Protein AF-A0A224A6B2-F1 (afdb_monomer_lite)

Secondary structure (DSSP, 8-state):
-HHHHHTTT--GGG--EEEE-HHHHHHHHTT-TTHHHHSTT-S-HHHHHHHHHHHHHHHHHHHHHHHHHTT--EEEE-S-S-HHHHHHHHHHHTT---S-----

Sequence (104 aa):
MPHLVKELECQASSYLCLTPTADFQKKHYRQREWVPYVLEGTTNPEQAFENWMQRDILFAQMVRKEAMKLGYPSLVTDGSQPENQTAEEVARLLKLSNKNRINI

pLDDT: mean 92.31, std 10.98, range [48.47, 98.31]

Foldseek 3Di:
DVVVVVVVVDDLLQDEQEEEDLVQVLVVLVPDPCLCVVQPPPPDSVVVSVVVSVVVNVVSVVVQVVSVVVVHHYDYDHPPDDPVVVVVVNCVSSVPDPPDDPPD

Organism: NCBI:txid1077464

Radius of gyration: 16.65 Å; chains: 1; bounding box: 37×22×49 Å

Structure (mmCIF, N/CA/C/O backbone):
data_AF-A0A224A6B2-F1
#
_entry.id   AF-A0A224A6B2-F1
#
loop_
_atom_site.group_PDB
_atom_site.id
_atom_site.type_symbol
_atom_site.label_atom_id
_atom_site.label_alt_id
_atom_site.label_comp_id
_atom_site.label_asym_id
_atom_site.label_entity_id
_atom_site.label_seq_id
_atom_site.pdbx_PDB_ins_code
_atom_site.Cartn_x
_atom_site.Cartn_y
_atom_site.Cartn_z
_atom_site.occupancy
_atom_site.B_iso_or_equiv
_atom_site.auth_seq_id
_atom_site.auth_comp_id
_atom_site.auth_asym_id
_atom_site.auth_atom_id
_atom_site.pdbx_PDB_model_num
ATOM 1 N N . MET A 1 1 ? -11.899 -2.039 -2.320 1.00 85.62 1 MET A N 1
ATOM 2 C CA . MET A 1 1 ? -12.464 -0.700 -2.059 1.00 85.62 1 MET A CA 1
ATOM 3 C C . MET A 1 1 ? -13.238 -0.740 -0.744 1.00 85.62 1 MET A C 1
ATOM 5 O O . MET A 1 1 ? -14.005 -1.683 -0.583 1.00 85.62 1 MET A O 1
ATOM 9 N N . PRO A 1 2 ? -13.026 0.202 0.191 1.00 94.69 2 PRO A N 1
ATOM 10 C CA . PRO A 1 2 ? -13.721 0.257 1.481 1.00 94.69 2 PRO A CA 1
ATOM 11 C C . PRO A 1 2 ? -15.255 0.198 1.413 1.00 94.69 2 PRO A C 1
ATOM 13 O O . PRO A 1 2 ? -15.866 -0.401 2.293 1.00 94.69 2 PRO A O 1
ATOM 16 N N . HIS A 1 3 ? -15.898 0.756 0.380 1.00 94.25 3 HIS A N 1
ATOM 17 C CA . HIS A 1 3 ? -17.360 0.652 0.241 1.00 94.25 3 HIS A CA 1
ATOM 18 C C . HIS A 1 3 ? -17.857 -0.795 0.104 1.00 94.25 3 HIS A C 1
ATOM 20 O O . HIS A 1 3 ? -18.895 -1.123 0.665 1.00 94.25 3 HIS A O 1
ATOM 26 N N . LEU A 1 4 ? -17.086 -1.679 -0.537 1.00 94.69 4 LEU A N 1
ATOM 27 C CA . LEU A 1 4 ? -17.437 -3.100 -0.654 1.00 94.69 4 LEU A CA 1
ATOM 28 C C . LEU A 1 4 ? -17.403 -3.802 0.706 1.00 94.69 4 LEU A C 1
ATOM 30 O O . LEU A 1 4 ? -18.163 -4.726 0.953 1.00 94.69 4 LEU A O 1
ATOM 34 N N . VAL A 1 5 ? -16.530 -3.356 1.613 1.00 93.69 5 VAL A N 1
ATOM 35 C CA . VAL A 1 5 ? -16.476 -3.883 2.985 1.00 93.69 5 VAL A CA 1
ATOM 36 C C . VAL A 1 5 ? -17.700 -3.431 3.780 1.00 93.69 5 VAL A C 1
ATOM 38 O O . VAL A 1 5 ? -18.237 -4.194 4.577 1.00 93.69 5 VAL A O 1
ATOM 41 N N . LYS A 1 6 ? -18.189 -2.212 3.528 1.00 91.62 6 LYS A N 1
ATOM 42 C CA . LYS A 1 6 ? -19.410 -1.695 4.156 1.00 91.62 6 LYS A CA 1
ATOM 43 C C . LYS A 1 6 ? -20.651 -2.505 3.786 1.00 91.62 6 LYS A C 1
ATOM 45 O O . LYS A 1 6 ? -21.526 -2.666 4.630 1.00 91.62 6 LYS A O 1
ATOM 50 N N . GLU A 1 7 ? -20.709 -3.034 2.568 1.00 93.81 7 GLU A N 1
ATOM 51 C CA . GLU A 1 7 ? -21.798 -3.910 2.110 1.00 93.81 7 GLU A CA 1
ATOM 52 C C . GLU A 1 7 ? -21.858 -5.244 2.874 1.00 93.81 7 GLU A C 1
ATOM 54 O O . GLU A 1 7 ? -22.898 -5.892 2.881 1.00 93.81 7 GLU A O 1
ATOM 59 N N . LEU A 1 8 ? -20.781 -5.632 3.568 1.00 92.06 8 LEU A N 1
ATOM 60 C CA . LEU A 1 8 ? -20.727 -6.845 4.392 1.00 92.06 8 LEU A CA 1
ATOM 61 C C . LEU A 1 8 ? -21.275 -6.646 5.817 1.00 92.06 8 LEU A C 1
ATOM 63 O O . LEU A 1 8 ? -21.190 -7.567 6.625 1.00 92.06 8 LEU A O 1
ATOM 67 N N . GLU A 1 9 ? -21.764 -5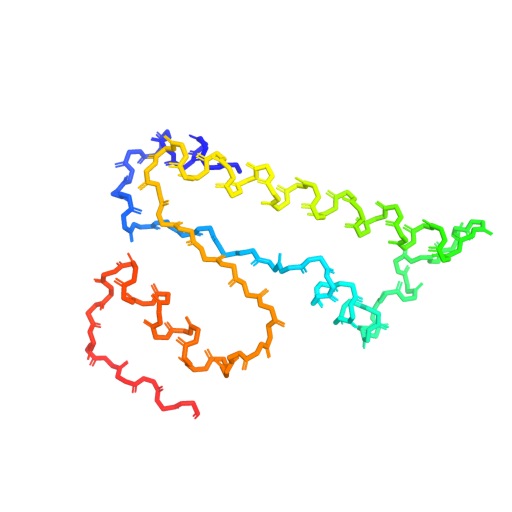.445 6.154 1.00 83.88 9 GLU A N 1
ATOM 68 C CA . GLU A 1 9 ? -22.302 -5.080 7.479 1.00 83.88 9 GLU A CA 1
ATOM 69 C C . GLU A 1 9 ? -21.358 -5.391 8.661 1.00 83.88 9 GLU A C 1
ATOM 71 O O . GLU A 1 9 ? -21.778 -5.571 9.806 1.00 83.88 9 GLU A O 1
ATOM 76 N N . CYS A 1 10 ? -20.047 -5.434 8.409 1.00 82.75 10 CYS A N 1
ATOM 77 C CA . CYS A 1 10 ? -19.066 -5.701 9.449 1.00 82.75 10 CYS A CA 1
ATOM 78 C C . CYS A 1 10 ? -18.879 -4.487 10.373 1.00 82.75 10 CYS A C 1
ATOM 80 O O . CYS A 1 10 ? -19.031 -3.328 9.974 1.00 82.75 10 CYS A O 1
ATOM 82 N N . GLN A 1 11 ? -18.457 -4.737 11.614 1.00 86.44 11 GLN A N 1
ATOM 83 C CA . GLN A 1 11 ? -18.064 -3.657 12.518 1.00 86.44 11 GLN A CA 1
ATOM 84 C C . GLN A 1 11 ? -16.903 -2.855 11.917 1.00 86.44 11 GLN A C 1
ATOM 86 O O . GLN A 1 11 ? -15.995 -3.416 11.305 1.00 86.44 11 GLN A O 1
ATOM 91 N N . ALA A 1 12 ? -16.883 -1.537 12.137 1.00 84.44 12 ALA A N 1
ATOM 92 C CA . ALA A 1 12 ? -15.809 -0.683 11.624 1.00 84.44 12 ALA A CA 1
ATOM 93 C C . ALA A 1 12 ? -14.415 -1.111 12.123 1.00 84.44 12 ALA A C 1
ATOM 95 O O . ALA A 1 12 ? -13.435 -0.984 11.398 1.00 84.44 12 ALA A O 1
ATOM 96 N N . SER A 1 13 ? -14.327 -1.680 13.330 1.00 88.00 13 SER A N 1
ATOM 97 C CA . SER A 1 13 ? -13.088 -2.236 13.892 1.00 88.00 13 SER A CA 1
ATOM 98 C C . SER A 1 13 ? -12.664 -3.581 13.290 1.00 88.00 13 SER A C 1
ATOM 100 O O . SER A 1 13 ? -11.654 -4.127 13.708 1.00 88.00 13 SER A O 1
ATOM 102 N N . SER A 1 14 ? -13.401 -4.131 12.323 1.00 90.75 14 SER A N 1
ATOM 103 C CA . SER A 1 14 ? -13.022 -5.350 11.593 1.00 90.75 14 SER A CA 1
ATOM 104 C C . SER A 1 14 ? -12.244 -5.060 10.306 1.00 90.75 14 SER A C 1
ATOM 106 O O . SER A 1 14 ? -11.843 -5.991 9.613 1.00 90.75 14 SER A O 1
ATOM 108 N N . TYR A 1 15 ? -12.027 -3.785 9.973 1.00 94.75 15 TYR A N 1
ATOM 109 C CA . TYR A 1 15 ? -11.315 -3.358 8.775 1.00 94.75 15 TYR A CA 1
ATOM 110 C C . TYR A 1 15 ? -10.368 -2.198 9.091 1.00 94.75 15 TYR A C 1
ATOM 112 O O . TYR A 1 15 ? -10.702 -1.292 9.849 1.00 94.75 15 TYR A O 1
ATOM 120 N N . LEU A 1 16 ? -9.184 -2.215 8.482 1.00 95.56 16 LEU A N 1
ATOM 121 C CA . LEU A 1 16 ? -8.189 -1.151 8.570 1.00 95.56 16 LEU A CA 1
ATOM 122 C C . LEU A 1 16 ? -7.633 -0.880 7.175 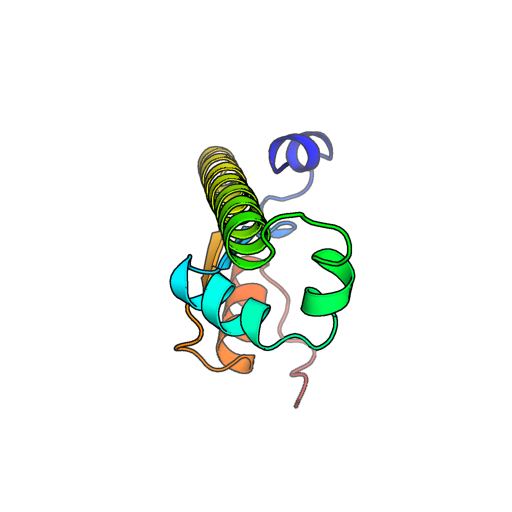1.00 95.56 16 LEU A C 1
ATOM 124 O O . LEU A 1 16 ? -7.260 -1.802 6.450 1.00 95.56 16 LEU A O 1
ATOM 128 N N . CYS A 1 17 ? -7.504 0.398 6.831 1.00 96.75 17 CYS A N 1
ATOM 129 C CA . CYS A 1 17 ? -6.762 0.825 5.653 1.00 96.75 17 CYS A CA 1
ATOM 130 C C . CYS A 1 17 ? -5.328 1.227 6.037 1.00 96.75 17 CYS A C 1
ATOM 132 O O . CYS A 1 17 ? -5.109 2.350 6.499 1.00 96.75 17 CYS A O 1
ATOM 134 N N . LEU A 1 18 ? -4.362 0.322 5.847 1.00 96.75 18 LEU A N 1
ATOM 135 C CA . LEU A 1 18 ? -2.927 0.589 6.000 1.00 96.75 18 LEU A CA 1
ATOM 136 C C . LEU A 1 18 ? -2.319 0.948 4.638 1.00 96.75 18 LEU A C 1
ATOM 138 O O . LEU A 1 18 ? -2.367 0.146 3.708 1.00 96.75 18 LEU A O 1
ATOM 142 N N . THR A 1 19 ? -1.750 2.147 4.509 1.00 96.81 19 THR A N 1
ATOM 143 C CA . THR A 1 19 ? -1.168 2.640 3.244 1.00 96.81 19 THR A CA 1
ATOM 144 C C . THR A 1 19 ? 0.245 3.180 3.446 1.00 96.81 19 THR A C 1
ATOM 146 O O . THR A 1 19 ? 0.523 3.736 4.505 1.00 96.81 19 THR A O 1
ATOM 149 N N . PRO A 1 20 ? 1.155 3.052 2.469 1.00 97.06 20 PRO A N 1
ATOM 150 C CA . PRO A 1 20 ? 2.478 3.654 2.569 1.00 97.06 20 PRO A CA 1
ATOM 151 C C . PRO A 1 20 ? 2.459 5.148 2.202 1.00 97.06 20 PRO A C 1
ATOM 153 O O . PRO A 1 20 ? 1.551 5.631 1.515 1.00 97.06 20 PRO A O 1
ATOM 156 N N . THR A 1 21 ? 3.493 5.888 2.601 1.00 97.38 21 THR A N 1
ATOM 157 C CA . THR A 1 21 ? 3.851 7.147 1.932 1.00 97.38 21 THR A CA 1
ATOM 158 C C . THR A 1 21 ? 4.455 6.865 0.554 1.00 97.38 21 THR A C 1
ATOM 160 O O . THR A 1 21 ? 4.978 5.780 0.292 1.00 97.38 21 THR A O 1
ATOM 163 N N . ALA A 1 22 ? 4.387 7.850 -0.346 1.00 96.94 22 ALA A N 1
ATOM 164 C CA . ALA A 1 22 ? 4.893 7.714 -1.711 1.00 96.94 22 ALA A CA 1
ATOM 165 C C . ALA A 1 22 ? 6.392 7.375 -1.745 1.00 96.94 22 ALA A C 1
ATOM 167 O O . ALA A 1 22 ? 6.802 6.445 -2.440 1.00 96.9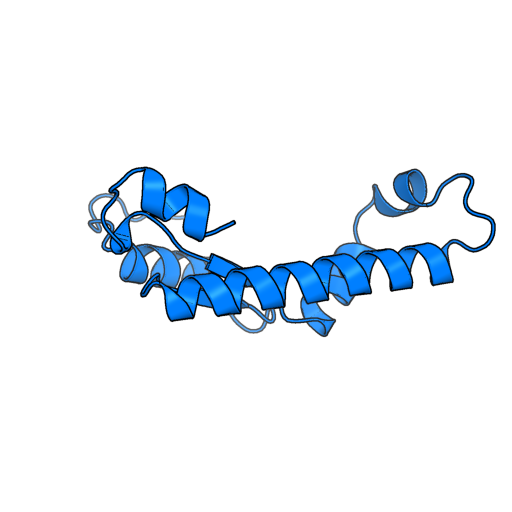4 22 ALA A O 1
ATOM 168 N N . ASP A 1 23 ? 7.194 8.094 -0.958 1.00 97.00 23 ASP A N 1
ATOM 169 C CA . ASP A 1 23 ? 8.646 7.907 -0.921 1.00 97.00 23 ASP A CA 1
ATOM 170 C C . ASP A 1 23 ? 9.021 6.543 -0.346 1.00 97.00 23 ASP A C 1
ATOM 172 O O . ASP A 1 23 ? 9.862 5.841 -0.913 1.00 97.00 23 ASP A O 1
ATOM 176 N N . PHE A 1 24 ? 8.342 6.1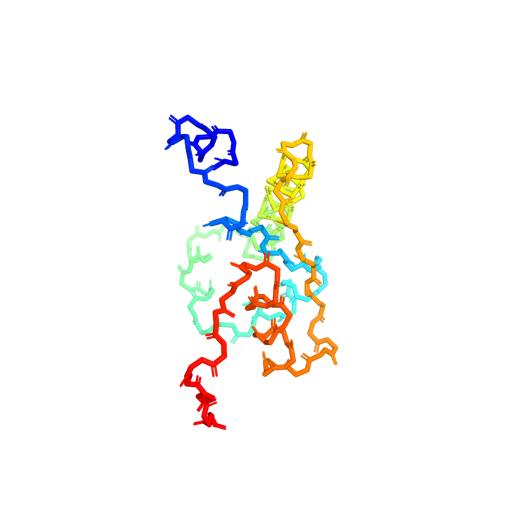28 0.730 1.00 96.50 24 PHE A N 1
ATOM 177 C CA . PHE A 1 24 ? 8.525 4.806 1.316 1.00 96.50 24 PHE A CA 1
ATOM 178 C C . PHE A 1 24 ? 8.195 3.709 0.298 1.00 96.50 24 PHE A C 1
ATOM 180 O O . PHE A 1 24 ? 9.020 2.831 0.042 1.00 96.50 24 PHE A O 1
ATOM 187 N N . GLN A 1 25 ? 7.041 3.797 -0.368 1.00 96.75 25 GLN A N 1
ATOM 188 C CA . GLN A 1 25 ? 6.639 2.819 -1.376 1.00 96.75 25 GLN A CA 1
ATOM 189 C C . GLN A 1 25 ? 7.661 2.717 -2.511 1.00 96.75 25 GLN A C 1
ATOM 191 O O . GLN A 1 25 ? 8.146 1.622 -2.796 1.00 96.75 25 GLN A O 1
ATOM 196 N N . LYS A 1 26 ? 8.037 3.845 -3.125 1.00 96.81 26 LYS A N 1
ATOM 197 C CA . LYS A 1 26 ? 8.984 3.868 -4.248 1.00 96.81 26 LYS A CA 1
ATOM 198 C C . LYS A 1 26 ? 10.347 3.306 -3.858 1.00 96.81 26 LYS A C 1
ATOM 200 O O . LYS A 1 26 ? 10.894 2.478 -4.587 1.00 96.81 26 LYS A O 1
ATOM 205 N N . LYS A 1 27 ? 10.887 3.729 -2.710 1.00 96.19 27 LYS A N 1
ATOM 206 C CA . LYS A 1 27 ? 12.186 3.267 -2.203 1.00 96.19 27 LYS A CA 1
ATOM 207 C C . LYS A 1 27 ? 12.202 1.751 -2.022 1.00 96.19 27 LYS A C 1
ATOM 209 O O . LYS A 1 27 ? 13.125 1.098 -2.497 1.00 96.19 27 LYS A O 1
ATOM 214 N N . HIS A 1 28 ? 11.180 1.197 -1.370 1.00 95.38 28 HIS A N 1
ATOM 215 C CA . HIS A 1 28 ? 11.127 -0.233 -1.070 1.00 95.38 28 HIS A CA 1
ATOM 216 C C . HIS A 1 28 ? 10.783 -1.092 -2.288 1.00 95.38 28 HIS A C 1
ATOM 218 O O . HIS A 1 28 ? 11.306 -2.197 -2.408 1.00 95.38 28 HIS A O 1
ATOM 224 N N . TYR A 1 29 ? 9.949 -0.605 -3.212 1.00 95.62 29 TYR A N 1
ATOM 225 C CA . TYR A 1 29 ? 9.648 -1.341 -4.442 1.00 95.62 29 TYR A CA 1
ATOM 226 C C . TYR A 1 29 ? 10.879 -1.486 -5.333 1.00 95.62 29 TYR A C 1
ATOM 228 O O . TYR A 1 29 ? 11.138 -2.586 -5.809 1.00 95.62 29 TYR A O 1
ATOM 236 N N . ARG A 1 30 ? 11.702 -0.437 -5.483 1.00 95.19 30 ARG A N 1
ATOM 237 C CA . ARG A 1 30 ? 12.949 -0.513 -6.273 1.00 95.19 30 ARG A CA 1
ATOM 238 C C . ARG A 1 30 ? 13.923 -1.598 -5.800 1.00 95.19 30 ARG A C 1
ATOM 240 O O . ARG A 1 30 ? 14.773 -2.011 -6.575 1.00 95.19 30 ARG A O 1
ATOM 247 N N . GLN A 1 31 ? 13.816 -2.040 -4.549 1.00 96.38 31 GLN A N 1
ATOM 248 C CA . GLN A 1 31 ? 14.695 -3.048 -3.951 1.00 96.38 31 GLN A CA 1
ATOM 249 C C . GLN A 1 31 ? 14.187 -4.484 -4.145 1.00 96.38 31 GLN A C 1
ATOM 251 O O . GLN A 1 31 ? 14.870 -5.427 -3.758 1.00 96.38 31 GLN A O 1
ATOM 256 N N . ARG A 1 32 ? 12.977 -4.679 -4.685 1.00 96.81 32 ARG A N 1
ATOM 257 C CA . ARG A 1 32 ? 12.400 -6.017 -4.841 1.00 96.81 32 ARG A CA 1
ATOM 258 C C . ARG A 1 32 ? 12.994 -6.720 -6.057 1.00 96.81 32 ARG A C 1
ATOM 260 O O . ARG A 1 32 ? 12.925 -6.206 -7.169 1.00 96.81 32 ARG A O 1
ATOM 267 N N . GLU A 1 33 ? 13.464 -7.946 -5.844 1.00 97.62 33 GLU A N 1
ATOM 268 C CA . GLU A 1 33 ? 14.091 -8.789 -6.875 1.00 97.62 33 GLU A CA 1
ATOM 269 C C . GLU A 1 33 ? 13.199 -9.048 -8.091 1.00 97.62 33 GLU A C 1
ATOM 271 O O . GLU A 1 33 ? 13.696 -9.318 -9.177 1.00 97.62 33 GLU A O 1
ATOM 276 N N . TRP A 1 34 ? 11.879 -8.960 -7.921 1.00 96.81 34 TRP A N 1
ATOM 277 C CA . TRP A 1 34 ? 10.920 -9.265 -8.975 1.00 96.81 34 TRP A CA 1
ATOM 278 C C . TRP A 1 34 ? 10.508 -8.064 -9.833 1.00 96.81 34 TRP A C 1
ATOM 280 O O . TRP A 1 34 ? 9.869 -8.253 -10.866 1.00 96.81 34 TRP A O 1
ATOM 290 N N . VAL A 1 35 ? 10.866 -6.833 -9.446 1.00 97.19 35 VAL A N 1
ATOM 291 C CA . VAL A 1 35 ? 10.538 -5.634 -10.238 1.00 97.19 35 VAL A CA 1
ATOM 292 C C . VAL A 1 35 ? 11.113 -5.689 -11.657 1.00 97.19 35 VAL A C 1
ATOM 294 O O . VAL A 1 35 ? 10.361 -5.374 -12.578 1.00 97.19 35 VAL A O 1
ATOM 297 N N . PRO A 1 36 ? 12.367 -6.127 -11.887 1.00 96.44 36 PRO A N 1
ATOM 298 C CA . PRO A 1 36 ? 12.896 -6.269 -13.241 1.00 96.44 36 PRO A CA 1
ATOM 299 C C . PRO A 1 36 ? 12.027 -7.149 -14.151 1.00 96.44 36 PRO A C 1
ATOM 301 O O . PRO A 1 36 ? 11.795 -6.769 -15.293 1.00 96.44 36 PRO A O 1
ATOM 304 N N . TYR A 1 37 ? 11.471 -8.256 -13.641 1.00 97.25 37 TYR A N 1
ATOM 305 C CA . TYR A 1 37 ? 10.599 -9.146 -14.425 1.00 97.25 37 TYR A CA 1
ATOM 306 C C . TYR A 1 37 ? 9.250 -8.502 -14.770 1.00 97.25 37 TYR A C 1
ATOM 308 O O . TYR A 1 37 ? 8.680 -8.770 -15.819 1.00 97.25 37 TYR A O 1
ATOM 316 N N . VAL A 1 38 ? 8.728 -7.623 -13.908 1.00 96.50 38 VAL A N 1
ATOM 317 C CA . VAL A 1 38 ? 7.480 -6.882 -14.179 1.00 96.50 38 VAL A CA 1
ATOM 318 C C . VAL A 1 38 ? 7.679 -5.811 -15.252 1.00 96.50 38 VAL A C 1
ATOM 320 O O . VAL A 1 38 ? 6.746 -5.485 -15.983 1.00 96.50 38 VAL A O 1
ATOM 323 N N . LEU A 1 39 ? 8.885 -5.250 -15.338 1.00 97.56 39 LEU A N 1
ATOM 324 C CA . LEU A 1 39 ? 9.240 -4.219 -16.314 1.00 97.56 39 LEU A CA 1
ATOM 325 C C . LEU A 1 39 ? 9.791 -4.804 -17.623 1.00 97.56 39 LEU A C 1
ATOM 327 O O . LEU A 1 39 ? 10.070 -4.050 -18.561 1.00 97.56 39 LEU A O 1
ATOM 331 N N . GLU A 1 40 ? 9.953 -6.125 -17.696 1.00 97.56 40 GLU A N 1
ATOM 332 C CA . GLU A 1 40 ? 10.461 -6.817 -18.873 1.00 97.56 40 GLU A CA 1
ATOM 333 C C . GLU A 1 40 ? 9.559 -6.560 -20.091 1.00 97.56 40 GLU A C 1
ATOM 335 O O . GLU A 1 40 ? 8.332 -6.535 -20.003 1.00 97.56 40 GLU A O 1
ATOM 340 N N . GLY A 1 41 ? 10.175 -6.309 -21.248 1.00 96.50 41 GLY A N 1
ATOM 341 C CA . GLY A 1 41 ? 9.453 -6.009 -22.487 1.00 96.50 41 GLY A CA 1
ATOM 342 C C . GLY A 1 41 ? 8.869 -4.594 -22.577 1.00 96.50 41 GLY A C 1
ATOM 343 O O . GLY A 1 41 ? 8.296 -4.245 -23.609 1.00 96.50 41 GLY A O 1
ATOM 344 N N . THR A 1 42 ? 9.031 -3.748 -21.554 1.00 97.94 42 THR A N 1
ATOM 345 C CA . THR A 1 42 ? 8.687 -2.324 -21.669 1.00 97.94 42 THR A CA 1
ATOM 346 C C . THR A 1 42 ? 9.758 -1.568 -22.457 1.00 97.94 42 THR A C 1
ATOM 348 O O . THR A 1 42 ? 10.953 -1.814 -22.317 1.00 97.94 42 THR A O 1
ATOM 351 N N . THR A 1 43 ? 9.342 -0.607 -23.285 1.00 97.56 43 THR A N 1
ATOM 352 C CA . THR A 1 43 ? 10.274 0.222 -24.072 1.00 97.56 43 THR A CA 1
ATOM 353 C C . THR A 1 43 ? 11.148 1.124 -23.192 1.00 97.56 43 THR A C 1
ATOM 355 O O . THR A 1 43 ? 12.259 1.475 -23.577 1.00 97.56 43 THR A O 1
ATOM 358 N N . ASN A 1 44 ? 10.637 1.529 -22.026 1.00 98.12 44 ASN A N 1
ATOM 359 C CA . ASN A 1 44 ? 11.328 2.372 -21.053 1.00 98.12 44 ASN A CA 1
ATOM 360 C C . ASN A 1 44 ? 10.978 1.892 -19.628 1.00 98.12 44 ASN A C 1
ATOM 362 O O . ASN A 1 44 ? 9.935 2.294 -19.094 1.00 98.12 44 ASN A O 1
ATOM 366 N N . PRO A 1 45 ? 11.814 1.025 -19.029 1.00 97.06 45 PRO A N 1
ATOM 367 C CA . PRO A 1 45 ? 11.584 0.461 -17.699 1.00 97.06 45 PRO A CA 1
ATOM 368 C C . PRO A 1 45 ? 11.458 1.509 -16.591 1.00 97.06 45 PRO A C 1
ATOM 370 O O . PRO A 1 45 ? 10.598 1.378 -15.720 1.00 97.06 45 PRO A O 1
ATOM 373 N N . GLU A 1 46 ? 12.255 2.577 -16.622 1.00 96.81 46 GLU A N 1
ATOM 374 C CA . GLU A 1 46 ? 12.204 3.640 -15.617 1.00 96.81 46 GLU A CA 1
ATOM 375 C C . GLU A 1 46 ? 10.865 4.382 -15.638 1.00 96.81 46 GLU A C 1
ATOM 377 O O . GLU A 1 46 ? 10.257 4.600 -14.586 1.00 96.81 46 GLU A O 1
ATOM 382 N N . GLN A 1 47 ? 10.379 4.742 -16.830 1.00 98.31 47 GLN A N 1
ATOM 383 C CA . GLN A 1 47 ? 9.084 5.401 -16.985 1.00 98.31 47 GLN A CA 1
ATOM 384 C C . GLN A 1 47 ? 7.932 4.451 -16.649 1.00 98.31 47 GLN A C 1
ATOM 386 O O . GLN A 1 47 ? 6.957 4.865 -16.019 1.00 98.31 47 GLN A O 1
ATOM 391 N N . ALA A 1 48 ? 8.034 3.178 -17.041 1.00 98.25 48 ALA A N 1
ATOM 392 C CA . ALA A 1 48 ? 7.048 2.162 -16.691 1.00 98.25 48 ALA A CA 1
ATOM 393 C C . ALA A 1 48 ? 6.950 1.980 -15.168 1.00 98.25 48 ALA A C 1
ATOM 395 O O . ALA A 1 48 ? 5.844 1.959 -14.624 1.00 98.25 48 ALA A O 1
ATOM 396 N N . PHE A 1 49 ? 8.089 1.944 -14.472 1.00 98.19 49 PHE A N 1
ATOM 397 C CA . PHE A 1 49 ? 8.142 1.903 -13.014 1.00 98.19 49 PHE A CA 1
ATOM 398 C C . PHE A 1 49 ? 7.501 3.141 -12.381 1.00 98.19 49 PHE A C 1
ATOM 400 O O . PHE A 1 49 ? 6.689 3.011 -11.468 1.00 98.19 49 PHE A O 1
ATOM 407 N N . GLU A 1 50 ? 7.830 4.341 -12.862 1.00 98.06 50 GLU A N 1
ATOM 408 C CA . GLU A 1 50 ? 7.276 5.580 -12.312 1.00 98.06 50 GLU A CA 1
ATOM 409 C C . GLU A 1 50 ? 5.756 5.663 -12.513 1.00 98.06 50 GLU A C 1
ATOM 411 O O . GLU A 1 50 ? 5.030 5.939 -11.558 1.00 98.06 50 GLU A O 1
ATOM 416 N N . ASN A 1 51 ? 5.259 5.324 -13.707 1.00 98.19 51 ASN A N 1
ATOM 417 C CA . ASN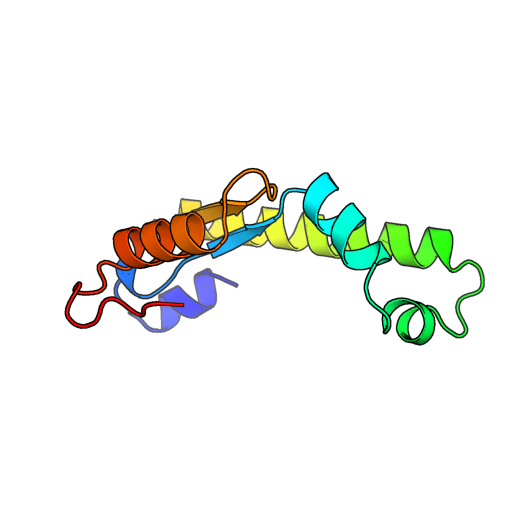 A 1 51 ? 3.823 5.269 -13.996 1.00 98.19 51 ASN A CA 1
ATOM 418 C C . ASN A 1 51 ? 3.104 4.258 -13.098 1.00 98.19 51 ASN A C 1
ATOM 420 O O . ASN A 1 51 ? 2.024 4.535 -12.568 1.00 98.19 51 ASN A O 1
ATOM 424 N N . TRP A 1 52 ? 3.705 3.082 -12.916 1.00 97.94 52 TRP A N 1
ATOM 425 C CA . TRP A 1 52 ? 3.168 2.053 -12.040 1.00 97.94 52 TRP A CA 1
ATOM 426 C C . TRP A 1 52 ? 3.112 2.535 -10.585 1.00 97.94 52 TRP A C 1
ATOM 428 O O . TRP A 1 52 ? 2.049 2.474 -9.964 1.00 97.94 52 TRP A O 1
ATOM 438 N N . MET A 1 53 ? 4.202 3.090 -10.053 1.00 98.06 53 MET A N 1
ATOM 439 C CA . MET A 1 53 ? 4.219 3.630 -8.692 1.00 98.06 53 MET A CA 1
ATOM 440 C C . MET A 1 53 ? 3.210 4.763 -8.521 1.00 98.06 53 MET A C 1
ATOM 442 O O . MET A 1 53 ? 2.485 4.781 -7.531 1.00 98.06 53 MET A O 1
ATOM 446 N N . GLN A 1 54 ? 3.104 5.680 -9.485 1.00 98.31 54 GLN A N 1
ATOM 447 C CA . GLN A 1 54 ? 2.132 6.770 -9.434 1.00 98.31 54 GLN A CA 1
ATOM 448 C C . GLN A 1 54 ? 0.693 6.244 -9.375 1.00 98.31 54 GLN A C 1
ATOM 450 O O . GLN A 1 54 ? -0.097 6.717 -8.556 1.00 98.31 54 GLN A O 1
ATOM 455 N N . ARG A 1 55 ? 0.355 5.243 -10.197 1.00 98.12 55 ARG A N 1
ATOM 456 C CA . ARG A 1 55 ? -0.960 4.589 -10.167 1.00 98.12 55 ARG A CA 1
ATOM 457 C C . ARG A 1 55 ? -1.250 3.996 -8.790 1.00 98.12 55 ARG A C 1
ATOM 459 O O . ARG A 1 55 ? -2.312 4.257 -8.226 1.00 98.12 55 ARG A O 1
ATOM 466 N N . ASP A 1 56 ? -0.315 3.224 -8.245 1.00 97.50 56 ASP A N 1
ATOM 467 C CA . ASP A 1 56 ? -0.512 2.532 -6.972 1.00 97.50 56 ASP A CA 1
ATOM 468 C C . ASP A 1 56 ? -0.585 3.526 -5.792 1.00 97.50 56 ASP A C 1
ATOM 470 O O . ASP A 1 56 ? -1.405 3.350 -4.890 1.00 97.50 56 ASP A O 1
ATOM 474 N N . ILE A 1 57 ? 0.180 4.626 -5.835 1.00 97.94 57 ILE A N 1
ATOM 475 C CA . ILE A 1 57 ? 0.104 5.731 -4.863 1.00 97.94 57 ILE A CA 1
ATOM 476 C C . ILE A 1 57 ? -1.276 6.398 -4.902 1.00 97.94 57 ILE A C 1
ATOM 478 O O . ILE A 1 57 ? -1.902 6.591 -3.857 1.00 97.94 57 ILE A O 1
ATOM 482 N N . LEU A 1 58 ? -1.769 6.751 -6.094 1.00 98.06 58 LEU A N 1
ATOM 483 C CA . LEU A 1 58 ? -3.087 7.372 -6.255 1.00 98.06 58 LEU A CA 1
ATOM 484 C C . LEU A 1 58 ? -4.202 6.438 -5.776 1.00 98.06 58 LEU A C 1
ATOM 486 O O . LEU A 1 58 ? -5.147 6.881 -5.119 1.00 98.06 58 LEU A O 1
ATOM 490 N N . PHE A 1 59 ? -4.074 5.139 -6.048 1.00 97.69 59 PHE A N 1
ATOM 491 C CA . PHE A 1 59 ? -5.013 4.139 -5.559 1.00 97.69 59 PHE A CA 1
ATOM 492 C C . PHE A 1 59 ? -5.008 4.055 -4.027 1.00 97.69 59 PHE A C 1
ATOM 494 O O . PHE A 1 59 ? -6.069 4.135 -3.407 1.00 97.69 59 PHE A O 1
ATOM 501 N N . ALA A 1 60 ? -3.834 3.992 -3.393 1.00 97.12 60 ALA A N 1
ATOM 502 C CA . ALA A 1 60 ? -3.719 3.994 -1.935 1.00 97.12 60 ALA A CA 1
ATOM 503 C C . ALA A 1 60 ? -4.342 5.257 -1.307 1.00 97.12 60 ALA A C 1
ATOM 505 O O . ALA A 1 60 ? -5.084 5.169 -0.327 1.00 97.12 60 ALA A O 1
ATOM 506 N N . GLN A 1 61 ? -4.113 6.433 -1.902 1.00 96.81 61 GLN A N 1
ATOM 507 C CA . GLN A 1 61 ? -4.729 7.691 -1.465 1.00 96.81 61 GLN A CA 1
ATOM 508 C C . GLN A 1 61 ? -6.259 7.661 -1.579 1.00 96.81 61 GLN A C 1
ATOM 510 O O . GLN A 1 61 ? -6.953 8.098 -0.656 1.00 96.81 61 GLN A O 1
ATOM 515 N N . MET A 1 62 ? -6.789 7.132 -2.685 1.00 97.75 62 MET A N 1
ATOM 516 C CA . MET A 1 62 ? -8.228 6.986 -2.911 1.00 97.75 62 MET A CA 1
ATOM 517 C C . MET A 1 62 ? -8.868 6.057 -1.873 1.00 97.75 62 MET A C 1
ATOM 519 O O . MET A 1 62 ? -9.844 6.441 -1.226 1.00 97.75 62 MET A O 1
ATOM 523 N N . VAL A 1 63 ? -8.288 4.870 -1.668 1.00 97.25 63 VAL A N 1
ATOM 524 C CA . VAL A 1 63 ? -8.754 3.874 -0.690 1.00 97.25 63 VAL A CA 1
ATOM 525 C C . VAL A 1 63 ? -8.714 4.453 0.723 1.00 97.25 63 VAL A C 1
ATOM 527 O O . VAL A 1 63 ? -9.690 4.333 1.459 1.00 97.25 63 VAL A O 1
ATOM 530 N N . ARG A 1 64 ? -7.634 5.143 1.108 1.00 97.12 64 ARG A N 1
ATOM 531 C CA . ARG A 1 64 ? -7.546 5.826 2.408 1.00 97.12 64 ARG A CA 1
ATOM 532 C C . ARG A 1 64 ? -8.648 6.866 2.584 1.00 97.12 64 ARG A C 1
ATOM 534 O O . ARG A 1 64 ? -9.330 6.866 3.607 1.00 97.12 64 ARG A O 1
ATOM 541 N N . LYS A 1 65 ? -8.848 7.736 1.590 1.00 97.25 65 LYS A N 1
ATOM 542 C CA . LYS A 1 65 ? -9.876 8.784 1.640 1.00 97.25 65 LYS A CA 1
ATOM 543 C C . LYS A 1 65 ? -11.278 8.192 1.793 1.00 97.25 65 LYS A C 1
ATOM 545 O O . LYS A 1 65 ? -12.075 8.712 2.572 1.00 97.25 65 LYS A O 1
ATOM 550 N N . GLU A 1 66 ? -11.579 7.112 1.075 1.00 97.31 66 GLU A N 1
ATOM 551 C CA . GLU A 1 66 ? -12.864 6.422 1.201 1.00 97.31 66 GLU A CA 1
ATOM 552 C C . GLU A 1 66 ? -13.018 5.748 2.573 1.00 97.31 66 GLU A C 1
ATOM 554 O O . GLU A 1 66 ? -14.056 5.917 3.208 1.00 97.31 66 GLU A O 1
ATOM 559 N N . ALA A 1 67 ? -11.982 5.068 3.075 1.00 96.12 67 ALA A N 1
ATOM 560 C CA . ALA A 1 67 ? -12.000 4.438 4.396 1.00 96.12 67 ALA A CA 1
ATOM 561 C C . ALA A 1 67 ? -12.305 5.459 5.502 1.00 96.12 67 ALA A C 1
ATOM 563 O O . ALA A 1 67 ? -13.233 5.260 6.286 1.00 96.12 67 ALA A O 1
ATOM 564 N N . MET A 1 68 ? -11.603 6.597 5.493 1.00 95.25 68 MET A N 1
ATOM 565 C CA . MET A 1 68 ? -11.836 7.694 6.437 1.00 95.25 68 MET A CA 1
ATOM 566 C C . MET A 1 68 ? -13.264 8.248 6.330 1.00 95.25 68 MET A C 1
ATOM 568 O O . MET A 1 68 ? -13.912 8.475 7.348 1.00 95.25 68 MET A O 1
ATOM 572 N N . LYS A 1 69 ? -13.789 8.425 5.108 1.00 96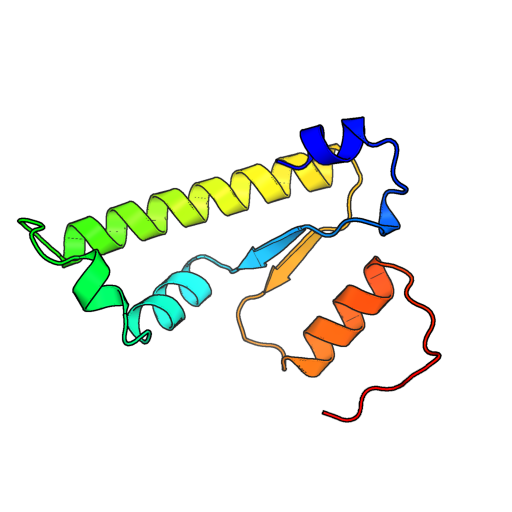.25 69 LYS A N 1
ATOM 573 C CA . LYS A 1 69 ? -15.167 8.895 4.877 1.00 96.25 69 LYS A CA 1
ATOM 574 C C . LYS A 1 69 ? -16.218 7.926 5.432 1.00 96.25 69 LYS A C 1
ATOM 576 O O . LYS A 1 69 ? -17.279 8.366 5.865 1.00 96.25 69 LYS A O 1
ATOM 581 N N . LEU A 1 70 ? -15.944 6.624 5.396 1.00 94.38 70 LEU A N 1
ATOM 582 C CA . LEU A 1 70 ? -16.840 5.579 5.897 1.00 94.38 70 LEU A CA 1
ATOM 583 C C . LEU A 1 70 ? -16.655 5.282 7.395 1.00 94.38 70 LEU A C 1
ATOM 585 O O . LEU A 1 70 ? -17.365 4.434 7.927 1.00 94.38 70 LEU A O 1
ATOM 589 N N . GLY A 1 71 ? -15.745 5.986 8.079 1.00 93.75 71 GLY A N 1
ATOM 590 C CA . GLY A 1 71 ? -15.486 5.811 9.511 1.00 93.75 71 GLY A CA 1
ATOM 591 C C . GLY A 1 71 ? -14.600 4.610 9.848 1.00 93.75 71 GLY A C 1
ATOM 592 O O . GLY A 1 71 ? -14.524 4.214 11.010 1.00 93.75 71 GLY A O 1
ATOM 593 N N . TYR A 1 72 ? -13.928 4.028 8.855 1.00 96.19 72 TYR A N 1
ATOM 594 C CA . TYR A 1 72 ? -12.966 2.964 9.091 1.00 96.19 72 TYR A CA 1
ATOM 595 C C . TYR A 1 72 ? -11.631 3.524 9.597 1.00 96.19 72 TYR A C 1
ATOM 597 O O . TYR A 1 72 ? -11.175 4.563 9.103 1.00 96.19 72 TYR A O 1
ATOM 605 N N . PRO A 1 73 ? -10.960 2.820 10.526 1.00 95.94 73 PRO A N 1
ATOM 606 C CA . PRO A 1 73 ? -9.575 3.097 10.871 1.00 95.94 73 PRO A CA 1
ATOM 607 C C . PRO A 1 73 ? -8.678 3.183 9.627 1.00 95.94 73 PRO A C 1
ATOM 609 O O . PRO A 1 73 ? -8.798 2.388 8.687 1.00 95.94 73 PRO A O 1
ATOM 612 N N . SER A 1 74 ? -7.733 4.122 9.635 1.00 96.06 74 SER A N 1
ATOM 613 C CA . SER A 1 74 ? -6.691 4.207 8.615 1.00 96.06 74 SER A CA 1
ATOM 614 C C . SER A 1 74 ? -5.355 4.604 9.226 1.00 96.06 74 SER A C 1
ATOM 616 O O . SER A 1 74 ? -5.305 5.458 10.108 1.00 96.06 74 SER A O 1
ATOM 618 N N . LEU A 1 75 ? -4.286 3.979 8.736 1.00 96.19 75 LEU A N 1
ATOM 619 C CA . LEU A 1 75 ? -2.913 4.204 9.163 1.00 96.19 75 LEU A CA 1
ATOM 620 C C . LEU A 1 75 ? -2.030 4.440 7.932 1.00 96.19 75 LEU A C 1
ATOM 622 O O . LEU A 1 75 ? -2.194 3.791 6.893 1.00 96.19 75 LEU A O 1
ATOM 626 N N . VAL A 1 76 ? -1.095 5.381 8.048 1.00 96.81 76 VAL A N 1
ATOM 627 C CA . VAL A 1 76 ? -0.072 5.636 7.030 1.00 96.81 76 VAL A CA 1
ATOM 628 C C . VAL A 1 76 ? 1.283 5.237 7.598 1.00 96.81 76 VAL A C 1
ATOM 630 O O . VAL A 1 76 ? 1.620 5.672 8.693 1.00 96.81 76 VAL A O 1
ATOM 633 N N . THR A 1 77 ? 2.049 4.428 6.866 1.00 95.50 77 THR A N 1
ATOM 634 C CA . THR A 1 77 ? 3.422 4.054 7.236 1.00 95.50 77 THR A CA 1
ATOM 635 C C . THR A 1 77 ? 4.434 4.697 6.295 1.00 95.50 77 THR A C 1
ATOM 637 O O . THR A 1 77 ? 4.259 4.705 5.076 1.00 95.50 77 THR A O 1
ATOM 640 N N . ASP A 1 78 ? 5.494 5.259 6.860 1.00 95.31 78 ASP A N 1
ATOM 641 C CA . ASP A 1 78 ? 6.629 5.841 6.141 1.00 95.31 78 ASP A CA 1
ATOM 642 C C . ASP A 1 78 ? 7.940 5.076 6.391 1.00 95.31 78 ASP A C 1
ATOM 644 O O . ASP A 1 78 ? 8.998 5.484 5.910 1.00 95.31 78 ASP A O 1
ATOM 648 N N . GLY A 1 79 ? 7.870 3.971 7.142 1.00 93.25 79 GLY A N 1
ATOM 649 C CA . GLY A 1 79 ? 9.027 3.175 7.548 1.00 93.25 79 GLY A CA 1
ATOM 650 C C . GLY A 1 79 ? 9.867 3.766 8.678 1.00 93.25 79 GLY A C 1
ATOM 651 O O . GLY A 1 79 ? 10.916 3.207 8.985 1.00 93.25 79 GLY A O 1
ATOM 652 N N . SER A 1 80 ? 9.453 4.880 9.290 1.00 94.44 80 SER A N 1
ATOM 653 C CA . SER A 1 80 ? 10.161 5.464 10.440 1.00 94.44 80 SER A CA 1
ATOM 654 C C . SER A 1 80 ? 9.968 4.655 11.724 1.00 94.44 80 SER A C 1
ATOM 656 O O . SER A 1 80 ? 10.829 4.672 12.604 1.00 94.44 80 SER A O 1
ATOM 658 N N . GLN A 1 81 ? 8.848 3.938 11.826 1.00 92.56 81 GLN A N 1
ATOM 659 C CA . GLN A 1 81 ? 8.516 3.105 12.973 1.00 92.56 81 GLN A CA 1
ATOM 660 C C . GLN A 1 81 ? 8.901 1.642 12.728 1.00 92.56 81 GLN A C 1
ATOM 662 O O . GLN A 1 81 ? 8.672 1.122 11.633 1.00 92.56 81 GLN A O 1
ATOM 667 N N . PRO A 1 82 ? 9.417 0.950 13.757 1.00 94.44 82 PRO A N 1
ATOM 668 C CA . PRO A 1 82 ? 9.574 -0.496 13.738 1.00 94.44 82 PRO A CA 1
ATOM 669 C C . PRO A 1 82 ? 8.265 -1.237 13.433 1.00 94.44 82 PRO A C 1
ATOM 671 O O . PRO A 1 82 ? 7.167 -0.803 13.800 1.00 94.44 82 PRO A O 1
ATOM 674 N N . GLU A 1 83 ? 8.386 -2.402 12.798 1.00 93.94 83 GLU A N 1
ATOM 675 C CA . GLU A 1 83 ? 7.239 -3.217 12.384 1.00 93.94 83 GLU A CA 1
ATOM 676 C C . GLU A 1 83 ? 6.373 -3.651 13.572 1.00 93.94 83 GLU A C 1
ATOM 678 O O . GLU A 1 83 ? 5.146 -3.627 13.477 1.00 93.94 83 GLU A O 1
ATOM 683 N N . ASN A 1 84 ? 6.990 -3.967 14.717 1.00 94.38 84 ASN A N 1
ATOM 684 C CA . ASN A 1 84 ? 6.272 -4.339 15.937 1.00 94.38 84 ASN A CA 1
ATOM 685 C C . ASN A 1 84 ? 5.383 -3.199 16.461 1.00 94.38 84 ASN A C 1
ATOM 687 O O . ASN A 1 84 ? 4.241 -3.451 16.831 1.00 94.38 84 ASN A O 1
ATOM 691 N N . GLN A 1 85 ? 5.845 -1.946 16.416 1.00 94.44 85 GLN A N 1
ATOM 692 C CA . GLN A 1 85 ? 5.030 -0.789 16.809 1.00 94.44 85 GLN A CA 1
ATOM 693 C C . GLN A 1 85 ? 3.855 -0.577 15.849 1.00 94.44 85 GLN A C 1
ATOM 695 O O . GLN A 1 85 ? 2.728 -0.340 16.284 1.00 94.44 85 GLN A O 1
ATOM 700 N N . THR A 1 86 ? 4.090 -0.732 14.541 1.00 94.81 86 THR A N 1
ATOM 701 C CA . THR A 1 86 ? 3.011 -0.666 13.542 1.00 94.81 86 THR A CA 1
ATOM 702 C C . THR A 1 86 ? 1.979 -1.771 13.787 1.00 94.81 86 THR A C 1
ATOM 704 O O . THR A 1 86 ? 0.777 -1.515 13.732 1.00 94.81 86 THR A O 1
ATOM 707 N N . ALA A 1 87 ? 2.424 -2.991 14.097 1.00 95.00 87 ALA A N 1
ATOM 708 C CA . ALA A 1 87 ? 1.547 -4.120 14.394 1.00 95.00 87 ALA A CA 1
ATOM 709 C C . ALA A 1 87 ? 0.722 -3.906 15.675 1.00 95.00 87 ALA A C 1
ATOM 711 O O . ALA A 1 87 ? -0.474 -4.201 15.691 1.00 95.00 87 ALA A O 1
ATOM 712 N N . GLU A 1 88 ? 1.325 -3.355 16.731 1.00 94.50 88 GLU A N 1
ATOM 713 C CA . GLU A 1 88 ? 0.622 -2.996 17.967 1.00 94.50 88 GLU A CA 1
ATOM 714 C C . GLU A 1 88 ? -0.453 -1.929 17.720 1.00 94.50 88 GLU A C 1
ATOM 716 O O . GLU A 1 88 ? -1.583 -2.060 18.198 1.00 94.50 88 GLU A O 1
ATOM 721 N N . GLU A 1 89 ? -0.144 -0.910 16.916 1.00 94.88 89 GLU A N 1
ATOM 722 C CA . GLU A 1 89 ? -1.103 0.133 16.548 1.00 94.88 89 GLU A CA 1
ATOM 723 C C . GLU A 1 89 ? -2.262 -0.423 15.706 1.00 94.88 89 GLU A C 1
ATOM 725 O O . GLU A 1 89 ? -3.431 -0.129 15.970 1.00 94.88 89 GLU A O 1
ATOM 730 N N . VAL A 1 90 ? -1.964 -1.298 14.741 1.00 95.25 90 VAL A N 1
ATOM 731 C CA . VAL A 1 90 ? -2.971 -2.036 13.961 1.00 95.25 90 VAL A CA 1
ATOM 732 C C . VAL A 1 90 ? -3.887 -2.837 14.890 1.00 95.25 90 VAL A C 1
ATOM 734 O O . VAL A 1 90 ? -5.112 -2.741 14.783 1.00 95.25 90 VAL A O 1
ATOM 737 N N . ALA A 1 91 ? -3.317 -3.596 15.830 1.00 94.75 91 ALA A N 1
ATOM 738 C CA . ALA A 1 91 ? -4.079 -4.403 16.777 1.00 94.75 91 ALA A CA 1
ATOM 739 C C . ALA A 1 91 ? -4.985 -3.541 17.667 1.00 94.75 91 ALA A C 1
ATOM 741 O O . ALA A 1 91 ? -6.152 -3.886 17.883 1.00 94.75 91 ALA A O 1
ATOM 742 N N . ARG A 1 92 ? -4.482 -2.390 18.128 1.00 94.25 92 ARG A N 1
ATOM 743 C CA . ARG A 1 92 ? -5.247 -1.412 18.911 1.00 94.25 92 ARG A CA 1
ATOM 744 C C . ARG A 1 92 ? -6.432 -0.855 18.120 1.00 94.25 92 ARG A C 1
ATOM 746 O O . ARG A 1 92 ? -7.546 -0.827 18.642 1.00 94.25 92 ARG A O 1
ATOM 753 N N . LEU A 1 93 ? -6.216 -0.441 16.870 1.00 94.62 93 LEU A N 1
ATOM 754 C CA . LEU A 1 93 ? -7.261 0.105 15.992 1.00 94.62 93 LEU A CA 1
ATOM 755 C C . LEU A 1 93 ? -8.349 -0.926 15.664 1.00 94.62 93 LEU A C 1
ATOM 757 O O . LEU A 1 93 ? -9.533 -0.588 15.621 1.00 94.62 93 LEU A O 1
ATOM 761 N N . LEU A 1 94 ? -7.952 -2.187 15.497 1.00 94.06 94 LEU A N 1
ATOM 762 C CA . LEU A 1 94 ? -8.858 -3.313 15.264 1.00 94.06 94 LEU A CA 1
ATOM 763 C C . LEU A 1 94 ? -9.489 -3.871 16.555 1.00 94.06 94 LEU A C 1
ATOM 765 O O . LEU A 1 94 ? -10.290 -4.801 16.500 1.00 94.06 94 LEU A O 1
ATOM 769 N N . LYS A 1 95 ? -9.158 -3.308 17.726 1.00 92.69 95 LYS A N 1
ATOM 770 C CA . LYS A 1 95 ? -9.633 -3.760 19.048 1.00 92.69 95 LYS A CA 1
ATOM 771 C C . LYS A 1 95 ? -9.355 -5.246 19.314 1.00 92.69 95 LYS A C 1
ATOM 773 O O . LYS A 1 95 ? -10.144 -5.927 19.974 1.00 92.69 95 LYS A O 1
ATOM 778 N N . LEU A 1 96 ? -8.233 -5.759 18.812 1.00 90.25 96 LEU A N 1
ATOM 779 C CA . LEU A 1 96 ? -7.836 -7.142 19.050 1.00 90.25 96 LEU A CA 1
ATOM 780 C C . LEU A 1 96 ? -7.462 -7.314 20.527 1.00 90.25 96 LEU A C 1
ATOM 782 O O . LEU A 1 96 ? -6.735 -6.509 21.107 1.00 90.25 96 LEU A O 1
ATOM 786 N N . SER A 1 97 ? -7.991 -8.357 21.167 1.00 75.75 97 SER A N 1
ATOM 787 C CA . SER A 1 97 ? -7.670 -8.654 22.564 1.00 75.75 97 SER A CA 1
ATOM 788 C C . SER A 1 97 ? -6.215 -9.116 22.672 1.00 75.75 97 SER A C 1
ATOM 790 O O . SER A 1 97 ? -5.812 -10.023 21.949 1.00 75.75 97 SER A O 1
ATOM 792 N N . ASN A 1 98 ? -5.459 -8.574 23.630 1.00 60.34 98 ASN A N 1
ATOM 793 C CA . ASN A 1 98 ? -4.055 -8.911 23.932 1.00 60.34 98 ASN A CA 1
ATOM 794 C C . ASN A 1 98 ? -3.850 -10.339 24.498 1.00 60.34 98 ASN A C 1
ATOM 796 O O . ASN A 1 98 ? -3.030 -10.557 25.386 1.00 60.34 98 ASN A O 1
ATOM 800 N N . LYS A 1 99 ? -4.615 -11.337 24.038 1.00 54.31 99 LYS A N 1
ATOM 801 C CA . LYS A 1 99 ? -4.564 -12.693 24.601 1.00 54.31 99 LYS A CA 1
ATOM 802 C C . LYS A 1 99 ? -3.288 -13.453 24.246 1.00 54.31 99 LYS A C 1
ATOM 804 O O . LYS A 1 99 ? -2.952 -14.365 24.982 1.00 54.31 99 LYS A O 1
ATOM 809 N N . ASN A 1 100 ? -2.559 -13.052 23.204 1.00 52.41 100 ASN A N 1
ATOM 810 C CA . ASN A 1 100 ? -1.269 -13.638 22.848 1.00 52.41 100 ASN A CA 1
ATOM 811 C C . ASN A 1 100 ? -0.321 -12.526 22.386 1.00 52.41 100 ASN A C 1
ATOM 813 O O . ASN A 1 100 ? -0.405 -12.086 21.241 1.00 52.41 100 ASN A O 1
ATOM 817 N N . ARG A 1 101 ? 0.582 -12.066 23.263 1.00 53.81 101 ARG A N 1
ATOM 818 C CA . ARG A 1 101 ? 1.782 -11.344 22.816 1.00 53.81 101 ARG A CA 1
ATOM 819 C C . ARG A 1 101 ? 2.554 -12.292 21.902 1.00 53.81 101 ARG A C 1
ATOM 821 O O . ARG A 1 101 ? 3.124 -13.270 22.378 1.00 53.81 101 ARG A O 1
ATOM 828 N N . ILE A 1 102 ? 2.519 -12.036 20.599 1.00 58.00 102 ILE A N 1
ATOM 829 C CA . ILE A 1 102 ? 3.390 -12.721 19.650 1.00 58.00 102 ILE A CA 1
ATOM 830 C C . ILE A 1 102 ? 4.767 -12.090 19.849 1.00 58.00 102 ILE A C 1
ATOM 832 O O . ILE A 1 102 ? 4.993 -10.956 19.438 1.00 58.00 102 ILE A O 1
ATOM 836 N N . ASN A 1 103 ? 5.652 -12.793 20.556 1.00 48.47 103 ASN A N 1
ATOM 837 C CA . ASN A 1 103 ? 7.074 -12.472 20.532 1.00 48.47 103 ASN A CA 1
ATOM 838 C C . ASN A 1 103 ? 7.571 -12.829 19.125 1.00 48.47 103 ASN A C 1
ATOM 840 O O . ASN A 1 103 ? 7.644 -14.014 18.797 1.00 48.47 103 ASN A O 1
ATOM 844 N N . ILE A 1 104 ? 7.812 -11.810 18.301 1.00 49.56 104 ILE A N 1
ATOM 845 C CA . ILE A 1 104 ? 8.522 -11.922 17.020 1.00 49.56 104 ILE A CA 1
ATOM 846 C C . ILE A 1 104 ? 10.003 -11.689 17.298 1.00 49.56 104 ILE A C 1
ATOM 848 O O . ILE A 1 104 ? 10.298 -10.718 18.034 1.00 49.56 104 ILE A O 1
#